Protein AF-A0A2G2LVS9-F1 (afdb_monomer_lite)

Foldseek 3Di:
DVVVVVVVVVVVVVLVVLCCVLQVVVVVVVVVVVCVVVVNDVVPDVVVVVVVVVCVVCLVVSLVVLVVSLVVLVVVLVVVVVDACVVPPDPDPHCVVVSVVSVVVSVVSVVSSVVSVVVVVCVVVVD

Sequence (127 aa):
MQKIAHAAHHANLAALLSHVFCCGLPALMNIVALSAGAGAFTATAPWVGGIHIFMHQFELPLLVFSGAALIVGIVAQWISARRDCGTQACDHGSCAPKKQSSRWVLMVAAALFLGNLTFYVVHSVLA

pLDDT: mean 70.99, std 9.17, range [44.53, 84.94]

Radius of gyration: 19.51 Å; chains: 1; bounding box: 51×24×54 Å

Secondary structure (DSSP, 8-state):
-HHHHHHHHHHHHHHHHHHIIIIIHHHHHHHHHHHHHTTTTTTT-HHHHHHHHHHHHHHHHHHHHHHHHHHHHHHHHHHHHH--TTSS--SSS-SHHHHHHHHHHHHHHHHHHHHHHHHHHHHHHH-

Structure (mmCIF, N/CA/C/O backbone):
data_AF-A0A2G2LVS9-F1
#
_entry.id   AF-A0A2G2LVS9-F1
#
loop_
_atom_site.group_PDB
_atom_site.id
_atom_site.type_symbol
_atom_site.label_atom_id
_atom_site.label_alt_id
_atom_site.label_comp_id
_atom_site.label_asym_id
_atom_site.label_entity_id
_atom_site.label_seq_id
_atom_site.pdbx_PDB_ins_code
_atom_site.Cartn_x
_atom_site.Cartn_y
_atom_site.Cartn_z
_atom_site.occupancy
_atom_site.B_iso_or_equiv
_atom_site.auth_seq_id
_atom_site.auth_comp_id
_atom_site.auth_asym_id
_atom_site.auth_atom_id
_atom_site.pdbx_PDB_model_num
ATOM 1 N N . MET A 1 1 ? -11.281 -8.773 31.258 1.00 44.53 1 MET A N 1
ATOM 2 C CA . MET A 1 1 ? -11.064 -7.664 30.293 1.00 44.53 1 MET A CA 1
ATOM 3 C C . MET A 1 1 ? -9.607 -7.534 29.815 1.00 44.53 1 MET A C 1
ATOM 5 O O . MET A 1 1 ? -9.388 -7.087 28.699 1.00 44.53 1 MET A O 1
ATOM 9 N N . GLN A 1 2 ? -8.610 -8.009 30.575 1.00 48.91 2 GLN A N 1
ATOM 10 C CA . GLN A 1 2 ? -7.172 -7.901 30.254 1.00 48.91 2 GLN A CA 1
ATOM 11 C C . GLN A 1 2 ? -6.719 -8.651 28.976 1.00 48.91 2 GLN A C 1
ATOM 13 O O . GLN A 1 2 ? -5.884 -8.152 28.228 1.00 48.91 2 GLN A O 1
ATOM 18 N N . LYS A 1 3 ? -7.325 -9.809 28.661 1.00 46.31 3 LYS A N 1
ATOM 19 C CA . LYS A 1 3 ? -7.006 -10.592 27.446 1.00 46.31 3 LYS A CA 1
ATOM 20 C C . LYS A 1 3 ? -7.386 -9.877 26.137 1.00 46.31 3 LYS A C 1
ATOM 22 O O . LYS A 1 3 ? -6.725 -10.068 25.124 1.00 46.31 3 LYS A O 1
ATOM 27 N N . ILE A 1 4 ? -8.413 -9.022 26.169 1.00 56.31 4 ILE A N 1
ATOM 28 C CA . ILE A 1 4 ? -8.899 -8.276 24.995 1.00 56.31 4 ILE A CA 1
ATOM 29 C C . ILE A 1 4 ? -7.975 -7.086 24.701 1.00 56.31 4 ILE A C 1
ATOM 31 O O . ILE A 1 4 ? -7.678 -6.811 23.544 1.00 56.31 4 ILE A O 1
ATOM 35 N N . ALA A 1 5 ? -7.451 -6.428 25.741 1.00 52.66 5 ALA A N 1
ATOM 36 C CA . ALA A 1 5 ? -6.486 -5.337 25.596 1.00 52.66 5 ALA A CA 1
ATOM 37 C C . ALA A 1 5 ? -5.148 -5.817 25.005 1.00 52.66 5 ALA A C 1
ATOM 39 O O . ALA A 1 5 ? -4.585 -5.157 24.134 1.00 52.66 5 ALA A O 1
ATOM 40 N N . HIS A 1 6 ? -4.674 -6.997 25.419 1.00 47.81 6 HIS A N 1
ATOM 41 C CA . HIS A 1 6 ? -3.458 -7.600 24.867 1.00 47.81 6 HIS A CA 1
ATOM 42 C C . HIS A 1 6 ? -3.657 -8.023 23.403 1.00 47.81 6 HIS A C 1
ATOM 44 O O . HIS A 1 6 ? -2.828 -7.718 22.551 1.00 47.81 6 HIS A O 1
ATOM 50 N N . ALA A 1 7 ? -4.800 -8.635 23.073 1.00 58.34 7 ALA A N 1
ATOM 51 C CA . ALA A 1 7 ? -5.146 -8.959 21.689 1.00 58.34 7 ALA A CA 1
ATOM 52 C C . ALA A 1 7 ? -5.258 -7.701 20.807 1.00 58.34 7 ALA A C 1
ATOM 54 O O . ALA A 1 7 ? -4.762 -7.694 19.683 1.00 58.34 7 ALA A O 1
ATOM 55 N N . ALA A 1 8 ? -5.835 -6.615 21.330 1.00 59.84 8 ALA A N 1
ATOM 56 C CA . ALA A 1 8 ? -5.935 -5.344 20.621 1.00 59.84 8 ALA A CA 1
ATOM 57 C C . ALA A 1 8 ? -4.560 -4.704 20.379 1.00 59.84 8 ALA A C 1
ATOM 59 O O . ALA A 1 8 ? -4.307 -4.220 19.280 1.00 59.84 8 ALA A O 1
ATOM 60 N N . HIS A 1 9 ? -3.646 -4.743 21.354 1.00 53.53 9 HIS A N 1
ATOM 61 C CA . HIS A 1 9 ? -2.288 -4.227 21.170 1.00 53.53 9 HIS A CA 1
ATOM 62 C C . HIS A 1 9 ? -1.505 -5.043 20.129 1.00 53.53 9 HIS A C 1
ATOM 64 O O . HIS A 1 9 ? -0.810 -4.465 19.294 1.00 53.53 9 HIS A O 1
ATOM 70 N N . HIS A 1 10 ? -1.636 -6.372 20.138 1.00 59.44 10 HIS A N 1
ATOM 71 C CA . HIS A 1 10 ? -0.994 -7.237 19.144 1.00 59.44 10 HIS A CA 1
ATOM 72 C C . HIS A 1 10 ? -1.579 -7.029 17.745 1.00 59.44 10 HIS A C 1
ATOM 74 O O . HIS A 1 10 ? -0.824 -6.941 16.780 1.00 59.44 10 HIS A O 1
ATOM 80 N N . ALA A 1 11 ? -2.900 -6.873 17.633 1.00 68.12 11 ALA A N 1
ATOM 81 C CA . ALA A 1 11 ? -3.557 -6.550 16.371 1.00 68.12 11 ALA A CA 1
ATOM 82 C C . ALA A 1 11 ? -3.117 -5.181 15.832 1.00 68.12 11 ALA A C 1
ATOM 84 O O . ALA A 1 11 ? -2.887 -5.040 14.636 1.00 68.12 11 ALA A O 1
ATOM 85 N N . ASN A 1 12 ? -2.939 -4.187 16.706 1.00 63.12 12 ASN A N 1
ATOM 86 C CA . ASN A 1 12 ? -2.502 -2.853 16.302 1.00 63.12 12 ASN A CA 1
ATOM 87 C C . ASN A 1 12 ? -1.029 -2.842 15.862 1.00 63.12 12 ASN A C 1
ATOM 89 O O . ASN A 1 12 ? -0.684 -2.192 14.880 1.00 63.12 12 ASN A O 1
ATOM 93 N N . LEU A 1 13 ? -0.167 -3.601 16.549 1.00 66.50 13 LEU A N 1
ATOM 94 C CA . LEU A 1 13 ? 1.239 -3.759 16.171 1.00 66.50 13 LEU A CA 1
ATOM 95 C C . LEU A 1 13 ? 1.375 -4.513 14.841 1.00 66.50 13 LEU A C 1
ATOM 97 O O . LEU A 1 13 ? 2.147 -4.094 13.984 1.00 66.50 13 LEU A O 1
ATOM 101 N N . ALA A 1 14 ? 0.584 -5.574 14.648 1.00 71.19 14 ALA A N 1
ATOM 102 C CA . ALA A 1 14 ? 0.516 -6.307 13.388 1.00 71.19 14 ALA A CA 1
ATOM 103 C C . ALA A 1 14 ? 0.020 -5.407 12.249 1.00 71.19 14 ALA A C 1
ATOM 105 O O . ALA A 1 14 ? 0.646 -5.367 11.198 1.00 71.19 14 ALA A O 1
ATOM 106 N N . ALA A 1 15 ? -1.033 -4.618 12.479 1.00 70.31 15 ALA A N 1
ATOM 107 C CA . ALA A 1 15 ? -1.547 -3.672 11.494 1.00 70.31 15 ALA A CA 1
ATOM 108 C C . ALA A 1 15 ? -0.516 -2.591 11.129 1.00 70.31 15 ALA A C 1
ATOM 110 O O . ALA A 1 15 ? -0.329 -2.316 9.948 1.00 70.31 15 ALA A O 1
ATOM 111 N N . LEU A 1 16 ? 0.193 -2.018 12.110 1.00 69.06 16 LEU A N 1
ATOM 112 C CA . LEU A 1 16 ? 1.256 -1.028 11.881 1.00 69.06 16 LEU A CA 1
ATOM 113 C C . LEU A 1 16 ? 2.432 -1.616 11.091 1.00 69.06 16 LEU A C 1
ATOM 115 O O . LEU A 1 16 ? 2.887 -0.996 10.131 1.00 69.06 16 LEU A O 1
ATOM 119 N N . LEU A 1 17 ? 2.889 -2.820 11.447 1.00 73.62 17 LEU A N 1
ATOM 120 C CA . LEU A 1 17 ? 3.937 -3.535 10.712 1.00 73.62 17 LEU A CA 1
ATOM 121 C C . LEU A 1 17 ? 3.503 -3.827 9.277 1.00 73.62 17 LEU A C 1
ATOM 123 O O . LEU A 1 17 ? 4.224 -3.490 8.339 1.00 73.62 17 LEU A O 1
ATOM 127 N N . SER A 1 18 ? 2.303 -4.379 9.091 1.00 73.31 18 SER A N 1
ATOM 128 C CA . SER A 1 18 ? 1.739 -4.609 7.762 1.00 73.31 18 SER A CA 1
ATOM 129 C C . SER A 1 18 ? 1.649 -3.316 6.959 1.00 73.31 18 SER A C 1
ATOM 131 O O . SER A 1 18 ? 1.911 -3.356 5.764 1.00 73.31 18 SER A O 1
ATOM 133 N N . HIS A 1 19 ? 1.359 -2.175 7.591 1.00 69.50 19 HIS A N 1
ATOM 134 C CA . HIS A 1 19 ? 1.265 -0.888 6.904 1.00 69.50 19 HIS A CA 1
ATOM 135 C C . HIS A 1 19 ? 2.622 -0.367 6.415 1.00 69.50 19 HIS A C 1
ATOM 137 O O . HIS A 1 19 ? 2.728 0.126 5.290 1.00 69.50 19 HIS A O 1
ATOM 143 N N . VAL A 1 20 ? 3.675 -0.518 7.225 1.00 73.88 20 VAL A N 1
ATOM 144 C CA . VAL A 1 20 ? 5.050 -0.167 6.829 1.00 73.88 20 VAL A CA 1
ATOM 145 C C . VAL A 1 20 ? 5.505 -1.028 5.650 1.00 73.88 20 VAL A C 1
ATOM 147 O O . VAL A 1 20 ? 6.094 -0.507 4.706 1.00 73.88 20 VAL A O 1
ATOM 150 N N . PHE A 1 21 ? 5.175 -2.320 5.646 1.00 70.19 21 PHE A N 1
ATOM 151 C CA . PHE A 1 21 ? 5.524 -3.207 4.535 1.00 70.19 21 PHE A CA 1
ATOM 152 C C . PHE A 1 21 ? 4.642 -3.003 3.293 1.00 70.19 21 PHE A C 1
ATOM 154 O O . PHE A 1 21 ? 5.168 -2.998 2.185 1.00 70.19 21 PHE A O 1
ATOM 161 N N . CYS A 1 22 ? 3.331 -2.789 3.440 1.00 66.81 22 CYS A N 1
ATOM 162 C CA . CYS A 1 22 ? 2.410 -2.685 2.303 1.00 66.81 22 CYS A CA 1
ATOM 163 C C . CYS A 1 22 ? 2.375 -1.294 1.653 1.00 66.81 22 CYS A C 1
ATOM 165 O O . CYS A 1 22 ? 2.044 -1.188 0.476 1.00 66.81 22 CYS A O 1
ATOM 167 N N . CYS A 1 23 ? 2.735 -0.229 2.380 1.00 68.69 23 CYS A N 1
ATOM 168 C CA . CYS A 1 23 ? 2.790 1.136 1.844 1.00 68.69 23 CYS A CA 1
ATOM 169 C C . CYS A 1 23 ? 4.216 1.689 1.759 1.00 68.69 23 CYS A C 1
ATOM 171 O O . CYS A 1 23 ? 4.528 2.405 0.810 1.00 68.69 23 CYS A O 1
ATOM 173 N N . GLY A 1 24 ? 5.096 1.354 2.708 1.00 69.00 24 GLY A N 1
ATOM 174 C CA . GLY A 1 24 ? 6.476 1.849 2.722 1.00 69.00 24 GLY A CA 1
ATOM 175 C C . GLY A 1 24 ? 7.364 1.180 1.677 1.00 69.00 24 GLY A C 1
ATOM 176 O O . GLY A 1 24 ? 8.135 1.864 1.007 1.00 69.00 24 GLY A O 1
ATOM 177 N N . LEU A 1 25 ? 7.220 -0.135 1.483 1.00 69.62 25 LEU A N 1
ATOM 178 C CA . LEU A 1 25 ? 8.019 -0.868 0.500 1.00 69.62 25 LEU A CA 1
ATOM 179 C C . LEU A 1 25 ? 7.682 -0.444 -0.943 1.00 69.62 25 LEU A C 1
ATOM 181 O O . LEU A 1 25 ? 8.617 -0.106 -1.666 1.00 69.62 25 LEU A O 1
ATOM 185 N N . PRO A 1 26 ? 6.403 -0.318 -1.360 1.00 69.75 26 PRO A N 1
ATOM 186 C CA . PRO A 1 26 ? 6.084 0.221 -2.684 1.00 69.75 26 PRO A CA 1
ATOM 187 C C . PRO A 1 26 ? 6.509 1.681 -2.863 1.00 69.75 26 PRO A C 1
ATOM 189 O O . PRO A 1 26 ? 6.985 2.052 -3.930 1.00 69.75 26 PRO A O 1
ATOM 192 N N . ALA A 1 27 ? 6.393 2.518 -1.826 1.00 71.62 27 ALA A N 1
ATOM 193 C CA . ALA A 1 27 ? 6.814 3.917 -1.909 1.00 71.62 27 ALA A CA 1
ATOM 194 C C . ALA A 1 27 ? 8.329 4.059 -2.125 1.00 71.62 27 ALA A C 1
ATOM 196 O O . ALA A 1 27 ? 8.753 4.817 -2.996 1.00 71.62 27 ALA A O 1
ATOM 197 N N . LEU A 1 28 ? 9.146 3.303 -1.381 1.00 71.94 28 LEU A N 1
ATOM 198 C CA . LEU A 1 28 ? 10.598 3.279 -1.582 1.00 71.94 28 LEU A CA 1
ATOM 199 C C . LEU A 1 28 ? 10.960 2.813 -2.990 1.00 71.94 28 LEU A C 1
ATOM 201 O O . LEU A 1 28 ? 11.844 3.384 -3.622 1.00 71.94 28 LEU A O 1
ATOM 205 N N . MET A 1 29 ? 10.247 1.816 -3.501 1.00 69.81 29 MET A N 1
ATOM 206 C CA . MET A 1 29 ? 10.516 1.274 -4.828 1.00 69.81 29 MET A CA 1
ATOM 207 C C . MET A 1 29 ? 10.084 2.220 -5.937 1.00 69.81 29 MET A C 1
ATOM 209 O O . MET A 1 29 ? 10.811 2.338 -6.912 1.00 69.81 29 MET A O 1
ATOM 213 N N . ASN A 1 30 ? 9.005 2.982 -5.762 1.00 69.06 30 ASN A N 1
ATOM 214 C CA . ASN A 1 30 ? 8.653 4.055 -6.692 1.00 69.06 30 ASN A CA 1
ATOM 215 C C . ASN A 1 30 ? 9.720 5.154 -6.720 1.00 69.06 30 ASN A C 1
ATOM 217 O O . ASN A 1 30 ? 10.030 5.664 -7.791 1.00 69.06 30 ASN A O 1
ATOM 221 N N . ILE A 1 31 ? 10.334 5.486 -5.578 1.00 72.69 31 ILE A N 1
ATOM 222 C CA . ILE A 1 31 ? 11.452 6.443 -5.529 1.00 72.69 31 ILE A CA 1
ATOM 223 C C . ILE A 1 31 ? 12.676 5.885 -6.272 1.00 72.69 31 ILE A C 1
ATOM 225 O O . ILE A 1 31 ? 13.292 6.605 -7.058 1.00 72.69 31 ILE A O 1
ATOM 229 N N . VAL A 1 32 ? 13.010 4.608 -6.058 1.00 69.88 32 VAL A N 1
ATOM 230 C CA . VAL A 1 32 ? 14.117 3.929 -6.756 1.00 69.88 32 VAL A CA 1
ATOM 231 C C . VAL A 1 32 ? 13.832 3.777 -8.253 1.00 69.88 32 VAL A C 1
ATOM 233 O O . VAL A 1 32 ? 14.725 3.968 -9.069 1.00 69.88 32 VAL A O 1
ATOM 236 N N . ALA A 1 33 ? 12.594 3.481 -8.643 1.00 66.88 33 ALA A N 1
ATOM 237 C CA . ALA A 1 33 ? 12.184 3.375 -10.038 1.00 66.88 33 ALA A CA 1
ATOM 238 C C . ALA A 1 33 ? 12.220 4.741 -10.736 1.00 66.88 33 ALA A C 1
ATOM 240 O O . ALA A 1 33 ? 12.722 4.832 -11.854 1.00 66.88 33 ALA A O 1
ATOM 241 N N . LEU A 1 34 ? 11.784 5.819 -10.070 1.00 72.00 34 LEU A N 1
ATOM 242 C CA . LEU A 1 34 ? 11.932 7.182 -10.592 1.00 72.00 34 LEU A CA 1
ATOM 243 C C . LEU A 1 34 ? 13.406 7.563 -10.768 1.00 72.00 34 LEU A C 1
ATOM 245 O O . LEU A 1 34 ? 13.772 8.146 -11.788 1.00 72.00 34 LEU A O 1
ATOM 249 N N . SER A 1 35 ? 14.262 7.237 -9.795 1.00 70.56 35 SER A N 1
ATOM 250 C CA . SER A 1 35 ? 15.692 7.562 -9.867 1.00 70.56 35 SER A CA 1
ATOM 251 C C . SER A 1 35 ? 16.440 6.708 -10.899 1.00 70.56 35 SER A C 1
ATOM 253 O O . SER A 1 35 ? 17.374 7.191 -11.544 1.00 70.56 35 SER A O 1
ATOM 255 N N . ALA A 1 36 ? 15.999 5.468 -11.116 1.00 66.69 36 ALA A N 1
ATOM 256 C CA . ALA A 1 36 ? 16.454 4.589 -12.187 1.00 66.69 36 ALA A CA 1
ATOM 257 C C . ALA A 1 36 ? 15.984 5.065 -13.576 1.00 66.69 36 ALA A C 1
ATOM 259 O O . ALA A 1 36 ? 16.778 5.060 -14.520 1.00 66.69 36 ALA A O 1
ATOM 260 N N . GLY A 1 37 ? 14.731 5.520 -13.694 1.00 64.88 37 GLY A N 1
ATOM 261 C CA . GLY A 1 37 ? 14.139 6.069 -14.919 1.00 64.88 37 GLY A CA 1
ATOM 262 C C . GLY A 1 37 ? 14.720 7.427 -15.326 1.00 64.88 37 GLY A C 1
ATOM 263 O O . GLY A 1 37 ? 14.825 7.719 -16.512 1.00 64.88 37 GLY A O 1
ATOM 264 N N . ALA A 1 38 ? 15.210 8.213 -14.362 1.00 67.81 38 ALA A N 1
ATOM 265 C CA . ALA A 1 38 ? 15.988 9.429 -14.611 1.00 67.81 38 ALA A CA 1
ATOM 266 C C . ALA A 1 38 ? 17.420 9.157 -15.138 1.00 67.81 38 ALA A C 1
ATOM 268 O O . ALA A 1 38 ? 18.212 10.087 -15.276 1.00 67.81 38 ALA A O 1
ATOM 269 N N . GLY A 1 39 ? 17.780 7.895 -15.410 1.00 58.38 39 GLY A N 1
ATOM 270 C CA . GLY A 1 39 ? 19.058 7.495 -16.011 1.00 58.38 39 GLY A CA 1
ATOM 271 C C . GLY A 1 39 ? 20.261 7.489 -15.060 1.00 58.38 39 GLY A C 1
ATOM 272 O O . GLY A 1 39 ? 21.338 7.040 -15.444 1.00 58.38 39 GLY A O 1
ATOM 273 N N . ALA A 1 40 ? 20.099 7.933 -13.809 1.00 62.03 40 ALA A N 1
ATOM 274 C CA . ALA A 1 40 ? 21.205 8.075 -12.856 1.00 62.03 40 ALA A CA 1
ATOM 275 C C . ALA A 1 40 ? 21.745 6.728 -12.328 1.00 62.03 40 ALA A C 1
ATOM 277 O O . ALA A 1 40 ? 22.946 6.591 -12.090 1.00 62.03 40 ALA A O 1
ATOM 278 N N . PHE A 1 41 ? 20.877 5.720 -12.165 1.00 57.28 41 PHE A N 1
ATOM 279 C CA . PHE A 1 41 ? 21.247 4.425 -11.568 1.00 57.28 41 PHE A CA 1
ATOM 280 C C . PHE A 1 41 ? 21.335 3.264 -12.565 1.00 57.28 41 PHE A C 1
ATOM 282 O O . PHE A 1 41 ? 22.133 2.348 -12.378 1.00 57.28 41 PHE A O 1
ATOM 289 N N . THR A 1 42 ? 20.565 3.294 -13.652 1.00 57.62 42 THR A N 1
ATOM 290 C CA . THR A 1 42 ? 20.564 2.222 -14.666 1.00 57.62 42 THR A CA 1
ATOM 291 C C . THR A 1 42 ? 21.838 2.207 -15.509 1.00 57.62 42 THR A C 1
ATOM 293 O O . THR A 1 42 ? 22.277 1.136 -15.919 1.00 57.62 42 THR A O 1
ATOM 296 N N . ALA A 1 43 ? 22.487 3.361 -15.693 1.00 60.69 43 ALA A N 1
ATOM 297 C CA . ALA A 1 43 ? 23.774 3.463 -16.382 1.00 60.69 43 ALA A CA 1
ATOM 298 C C . ALA A 1 43 ? 24.969 2.969 -15.540 1.00 60.69 43 ALA A C 1
ATOM 300 O O . ALA A 1 43 ? 26.004 2.611 -16.098 1.00 60.69 43 ALA A O 1
ATOM 301 N N . THR A 1 44 ? 24.849 2.946 -14.207 1.00 62.59 44 THR A N 1
ATOM 302 C CA . THR A 1 44 ? 25.960 2.645 -13.283 1.00 62.59 44 THR A CA 1
ATOM 303 C C . THR A 1 44 ? 25.854 1.272 -12.613 1.00 62.59 44 THR A C 1
ATOM 305 O O . THR A 1 44 ? 26.872 0.730 -12.185 1.00 62.59 44 THR A O 1
ATOM 308 N N . ALA A 1 45 ? 24.660 0.671 -12.545 1.00 69.88 45 ALA A N 1
ATOM 309 C CA . ALA A 1 45 ? 24.422 -0.571 -11.810 1.00 69.88 45 ALA A CA 1
ATOM 310 C C . ALA A 1 45 ? 23.478 -1.544 -12.560 1.00 69.88 45 ALA A C 1
ATOM 312 O O . ALA A 1 45 ? 22.274 -1.567 -12.299 1.00 69.88 45 ALA A O 1
ATOM 313 N N . PRO A 1 46 ? 24.005 -2.423 -13.439 1.00 67.94 46 PRO A N 1
ATOM 314 C CA . PRO A 1 46 ? 23.204 -3.381 -14.219 1.00 67.94 46 PRO A CA 1
ATOM 315 C C . PRO A 1 46 ? 22.363 -4.345 -13.365 1.00 67.94 46 PRO A C 1
ATOM 317 O O . PRO A 1 46 ? 21.298 -4.800 -13.778 1.00 67.94 46 PRO A O 1
ATOM 320 N N . TRP A 1 47 ? 22.817 -4.633 -12.143 1.00 71.69 47 TRP A N 1
ATOM 321 C CA . TRP A 1 47 ? 22.114 -5.489 -11.185 1.00 71.69 47 TRP A CA 1
ATOM 322 C C . TRP A 1 47 ? 20.782 -4.886 -10.702 1.00 71.69 47 TRP A C 1
ATOM 324 O O . TRP A 1 47 ? 19.872 -5.634 -10.346 1.00 71.69 47 TRP A O 1
ATOM 334 N N . VAL A 1 48 ? 20.622 -3.556 -10.758 1.00 70.06 48 VAL A N 1
ATOM 335 C CA . VAL A 1 48 ? 19.371 -2.861 -10.401 1.00 70.06 48 VAL A CA 1
ATOM 336 C C . VAL A 1 48 ? 18.252 -3.200 -11.390 1.00 70.06 48 VAL A C 1
ATOM 338 O O . VAL A 1 48 ? 17.108 -3.385 -10.978 1.00 70.06 48 VAL A O 1
ATOM 341 N N . GLY A 1 49 ? 18.577 -3.376 -12.676 1.00 68.06 49 GLY A N 1
ATOM 342 C CA . GLY A 1 49 ? 17.606 -3.808 -13.688 1.00 68.06 49 GLY A CA 1
ATOM 343 C C . GLY A 1 49 ? 17.054 -5.213 -13.418 1.00 68.06 49 GLY A C 1
ATOM 344 O O . GLY A 1 49 ? 15.854 -5.444 -13.552 1.00 68.06 49 GLY A O 1
ATOM 345 N N . GLY A 1 50 ? 17.903 -6.139 -12.955 1.00 71.44 50 GLY A N 1
ATOM 346 C CA . GLY A 1 50 ? 17.477 -7.493 -12.579 1.00 71.44 50 GLY A CA 1
ATOM 347 C C . GLY A 1 50 ? 16.535 -7.511 -11.370 1.00 71.44 50 GLY A C 1
ATOM 348 O O . GLY A 1 50 ? 15.543 -8.240 -11.367 1.00 71.44 50 GLY A O 1
ATOM 349 N N . ILE A 1 51 ? 16.797 -6.660 -10.372 1.00 72.31 51 ILE A N 1
ATOM 350 C CA . ILE A 1 51 ? 15.913 -6.497 -9.208 1.00 72.31 51 ILE A CA 1
ATOM 351 C C . ILE A 1 51 ? 14.570 -5.897 -9.627 1.00 72.31 51 ILE A C 1
ATOM 353 O O . ILE A 1 51 ? 13.533 -6.368 -9.171 1.00 72.31 51 ILE A O 1
ATOM 357 N N . HIS A 1 52 ? 14.568 -4.908 -10.523 1.00 70.94 52 HIS A N 1
ATOM 358 C CA . HIS A 1 52 ? 13.337 -4.290 -11.012 1.00 70.94 52 HIS A CA 1
ATOM 359 C C . HIS A 1 52 ? 12.392 -5.315 -11.661 1.00 70.94 52 HIS A C 1
ATOM 361 O O . HIS A 1 52 ? 11.220 -5.382 -11.292 1.00 70.94 52 HIS A O 1
ATOM 367 N N . ILE A 1 53 ? 12.910 -6.185 -12.536 1.00 72.62 53 ILE A N 1
ATOM 368 C CA . ILE A 1 53 ? 12.123 -7.258 -13.172 1.00 72.62 53 ILE A CA 1
ATOM 369 C C . ILE A 1 53 ? 11.618 -8.259 -12.125 1.00 72.62 53 ILE A C 1
ATOM 371 O O . ILE A 1 53 ? 10.442 -8.627 -12.125 1.00 72.62 53 ILE A O 1
ATOM 375 N N . PHE A 1 54 ? 12.489 -8.672 -11.197 1.00 77.62 54 PHE A N 1
ATOM 376 C CA . PHE A 1 54 ? 12.106 -9.585 -10.120 1.00 77.62 54 PHE A CA 1
ATOM 377 C C . PHE A 1 54 ? 11.043 -8.983 -9.193 1.00 77.62 54 PHE A C 1
ATOM 379 O O . PHE A 1 54 ? 10.266 -9.724 -8.603 1.00 77.62 54 PHE A O 1
ATOM 386 N N . MET A 1 55 ? 10.986 -7.665 -9.038 1.00 69.94 55 MET A N 1
ATOM 387 C CA . MET A 1 55 ? 9.977 -7.008 -8.212 1.00 69.94 55 MET A CA 1
ATOM 388 C C . MET A 1 55 ? 8.669 -6.748 -8.956 1.00 69.94 55 MET A C 1
ATOM 390 O O . MET A 1 55 ? 7.611 -6.813 -8.333 1.00 69.94 55 MET A O 1
ATOM 394 N N . HIS A 1 56 ? 8.719 -6.540 -10.273 1.00 73.75 56 HIS A N 1
ATOM 395 C CA . HIS A 1 56 ? 7.531 -6.328 -11.102 1.00 73.75 56 HIS A CA 1
ATOM 396 C C . HIS A 1 56 ? 6.522 -7.486 -10.989 1.00 73.75 56 HIS A C 1
ATOM 398 O O . HIS A 1 56 ? 5.319 -7.265 -10.897 1.00 73.75 56 HIS A O 1
ATOM 404 N N . GLN A 1 57 ? 7.001 -8.730 -10.886 1.00 80.19 57 GLN A N 1
ATOM 405 C CA . GLN A 1 57 ? 6.146 -9.911 -10.661 1.00 80.19 57 GLN A CA 1
ATOM 406 C C . GLN A 1 57 ? 5.418 -9.910 -9.299 1.00 80.19 57 GLN A C 1
ATOM 408 O O . GLN A 1 57 ? 4.373 -10.546 -9.166 1.00 80.19 57 GLN A O 1
ATOM 413 N N . PHE A 1 58 ? 5.928 -9.192 -8.291 1.00 78.56 58 PHE A N 1
ATOM 414 C CA . PHE A 1 58 ? 5.295 -9.071 -6.970 1.00 78.56 58 PHE A CA 1
ATOM 415 C C . PHE A 1 58 ? 4.419 -7.826 -6.822 1.00 78.56 58 PHE A C 1
ATOM 417 O O . PHE A 1 58 ? 3.716 -7.698 -5.818 1.00 78.56 58 PHE A O 1
ATOM 424 N N . GLU A 1 59 ? 4.408 -6.940 -7.816 1.00 74.31 59 GLU A N 1
ATOM 425 C CA . GLU A 1 59 ? 3.615 -5.714 -7.797 1.00 74.31 59 GLU A CA 1
ATOM 426 C C . GLU A 1 59 ? 2.116 -6.013 -7.683 1.00 74.31 59 GLU A C 1
ATOM 428 O O . GLU A 1 59 ? 1.449 -5.508 -6.783 1.00 74.31 59 GLU A O 1
ATOM 433 N N . LEU A 1 60 ? 1.601 -6.910 -8.526 1.00 82.38 60 LEU A N 1
ATOM 434 C CA . L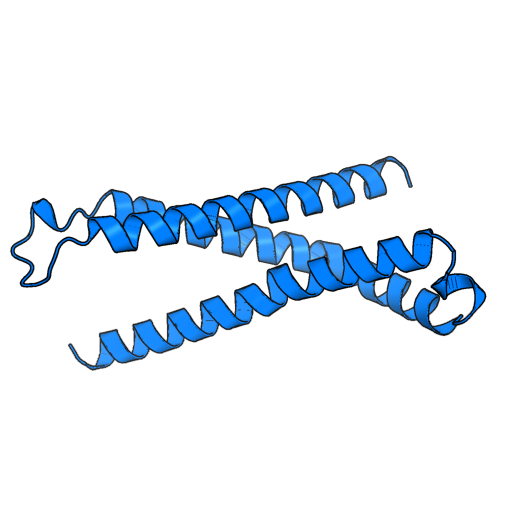EU A 1 60 ? 0.177 -7.251 -8.586 1.00 82.38 60 LEU A CA 1
ATOM 435 C C . LEU A 1 60 ? -0.325 -7.905 -7.274 1.00 82.38 60 LEU A C 1
ATOM 437 O O . LEU A 1 60 ? -1.314 -7.420 -6.716 1.00 82.38 60 LEU A O 1
ATOM 441 N N . PRO A 1 61 ? 0.360 -8.920 -6.696 1.00 81.94 61 PRO A N 1
ATOM 442 C CA . PRO A 1 61 ? 0.018 -9.453 -5.373 1.00 81.94 61 PRO A CA 1
ATOM 443 C C . PRO A 1 61 ? 0.042 -8.403 -4.255 1.00 81.94 61 PRO A C 1
ATOM 445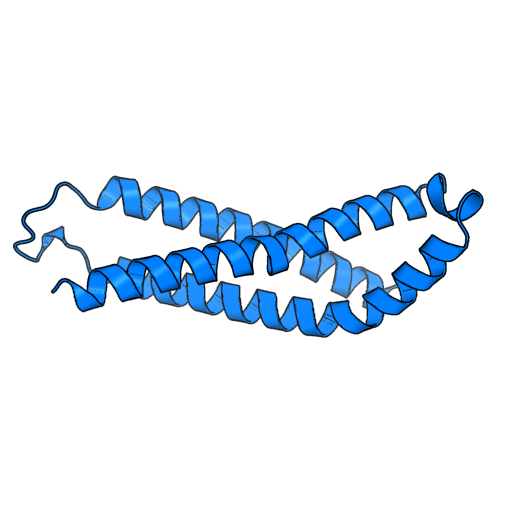 O O . PRO A 1 61 ? -0.862 -8.379 -3.417 1.00 81.94 61 PRO A O 1
ATOM 448 N N . LEU A 1 62 ? 1.053 -7.526 -4.239 1.00 78.88 62 LEU A N 1
ATOM 449 C CA . LEU A 1 62 ? 1.164 -6.455 -3.244 1.00 78.88 62 LEU A CA 1
ATOM 450 C C . LEU A 1 62 ? 0.014 -5.457 -3.368 1.00 78.88 62 LEU A C 1
ATOM 452 O O . LEU A 1 62 ? -0.549 -5.040 -2.358 1.00 78.88 62 LEU A O 1
ATOM 456 N N . LEU A 1 63 ? -0.371 -5.109 -4.593 1.00 82.62 63 LEU A N 1
ATOM 457 C CA . LEU A 1 63 ? -1.442 -4.157 -4.860 1.00 82.62 63 LEU A CA 1
ATOM 458 C C . LEU A 1 63 ? -2.808 -4.722 -4.437 1.00 82.62 63 LEU A C 1
ATOM 460 O O . LEU A 1 63 ? -3.585 -4.029 -3.777 1.00 82.62 63 LEU A O 1
ATOM 464 N N . VAL A 1 64 ? -3.064 -6.007 -4.704 1.00 84.94 64 VAL A N 1
ATOM 465 C CA . VAL A 1 64 ? -4.264 -6.714 -4.219 1.00 84.94 64 VAL A CA 1
ATOM 466 C C . VAL A 1 64 ? -4.298 -6.765 -2.689 1.00 84.94 64 VAL A C 1
ATOM 468 O O . VAL A 1 64 ? -5.325 -6.445 -2.083 1.00 84.94 64 VAL A O 1
ATOM 471 N N . PHE A 1 65 ? -3.182 -7.122 -2.050 1.00 82.75 65 PHE A N 1
ATOM 472 C CA . PHE A 1 65 ? -3.096 -7.198 -0.590 1.00 82.75 65 PHE A CA 1
ATOM 473 C C . PHE A 1 65 ? -3.317 -5.831 0.074 1.00 82.75 65 PHE A C 1
ATOM 475 O O . PHE A 1 65 ? -4.106 -5.713 1.016 1.00 82.75 65 PHE A O 1
ATOM 482 N N . SER A 1 66 ? -2.680 -4.781 -0.447 1.00 78.81 66 SER A N 1
ATOM 483 C CA . SER A 1 66 ? -2.853 -3.405 0.026 1.00 78.81 66 SER A CA 1
ATOM 484 C C . SER A 1 66 ? -4.291 -2.912 -0.145 1.00 78.81 66 SER A C 1
ATOM 486 O O . SER A 1 66 ? -4.833 -2.290 0.770 1.00 78.81 66 SER A O 1
ATOM 488 N N . GLY A 1 67 ? -4.944 -3.243 -1.264 1.00 83.31 67 GLY A N 1
ATOM 489 C CA . GLY A 1 67 ? -6.355 -2.924 -1.489 1.00 83.31 67 GLY A CA 1
ATOM 490 C C . GLY A 1 67 ? -7.278 -3.609 -0.478 1.00 83.31 67 GLY A C 1
ATOM 491 O O . GLY A 1 67 ? -8.138 -2.959 0.120 1.00 83.31 67 GLY A O 1
ATOM 492 N N . ALA A 1 68 ? -7.060 -4.900 -0.212 1.00 83.69 68 ALA A N 1
ATOM 493 C CA . ALA A 1 68 ? -7.825 -5.641 0.791 1.00 83.69 68 ALA A CA 1
ATOM 494 C C . ALA A 1 68 ? -7.645 -5.055 2.204 1.00 83.69 68 ALA A C 1
ATOM 496 O O . ALA A 1 68 ? -8.627 -4.850 2.921 1.00 83.69 68 ALA A O 1
ATOM 497 N N . ALA A 1 69 ? -6.411 -4.719 2.590 1.00 78.44 69 ALA A N 1
ATOM 498 C CA . ALA A 1 69 ? -6.122 -4.089 3.877 1.00 78.44 69 ALA A CA 1
ATOM 499 C C . ALA A 1 69 ? -6.804 -2.715 4.021 1.00 78.44 69 ALA A C 1
ATOM 501 O O . ALA A 1 69 ? -7.358 -2.407 5.081 1.00 78.44 69 ALA A O 1
ATOM 502 N N . LEU A 1 70 ? -6.831 -1.915 2.948 1.00 81.88 70 LEU A N 1
ATOM 503 C CA . LEU A 1 70 ? -7.528 -0.629 2.926 1.00 81.88 70 LEU A CA 1
ATOM 504 C C . LEU A 1 70 ? -9.037 -0.805 3.158 1.00 81.88 70 LEU A C 1
ATOM 506 O O . LEU A 1 70 ? -9.622 -0.094 3.978 1.00 81.88 70 LEU A O 1
ATOM 510 N N . ILE A 1 71 ? -9.659 -1.784 2.490 1.00 83.38 71 ILE A N 1
ATOM 511 C CA . ILE A 1 71 ? -11.082 -2.111 2.669 1.00 83.38 71 ILE A CA 1
ATOM 512 C C . ILE A 1 71 ? -11.364 -2.487 4.126 1.00 83.38 71 ILE A C 1
ATOM 514 O O . ILE A 1 71 ? -12.313 -1.970 4.717 1.00 83.38 71 ILE A O 1
ATOM 518 N N . VAL A 1 72 ? -10.523 -3.328 4.735 1.00 81.44 72 VAL A N 1
ATOM 519 C CA . VAL A 1 72 ? -10.655 -3.695 6.155 1.00 81.44 72 VAL A CA 1
ATOM 520 C C . VAL A 1 72 ? -10.582 -2.456 7.052 1.00 81.44 72 VAL A C 1
ATOM 522 O O . VAL A 1 72 ? -11.419 -2.301 7.944 1.00 81.44 72 VAL A O 1
ATOM 525 N N . GLY A 1 73 ? -9.644 -1.541 6.791 1.00 77.75 73 GLY A N 1
ATOM 526 C CA . GLY A 1 73 ? -9.533 -0.273 7.518 1.00 77.75 73 GLY A CA 1
ATOM 527 C C . GLY A 1 73 ? -10.784 0.606 7.392 1.00 77.75 73 GLY A C 1
ATOM 528 O O . GLY A 1 73 ? -11.269 1.141 8.391 1.00 77.75 73 GLY A O 1
ATOM 529 N N . ILE A 1 74 ? -11.361 0.701 6.190 1.00 81.75 74 ILE A N 1
ATOM 530 C CA . ILE A 1 74 ? -12.607 1.442 5.928 1.00 81.75 74 ILE A CA 1
ATOM 531 C C . ILE A 1 74 ? -13.789 0.814 6.667 1.00 81.75 74 ILE A C 1
ATOM 533 O O . ILE A 1 74 ? -14.546 1.528 7.328 1.00 81.75 74 ILE A O 1
ATOM 537 N N . VAL A 1 75 ? -13.934 -0.511 6.609 1.00 79.19 75 VAL A N 1
ATOM 538 C CA . VAL A 1 75 ? -15.006 -1.234 7.310 1.00 79.19 75 VAL A CA 1
ATOM 539 C C . VAL A 1 75 ? -14.877 -1.056 8.822 1.00 79.19 75 VAL A C 1
ATOM 541 O O . VAL A 1 75 ? -15.864 -0.740 9.489 1.00 79.19 75 VAL A O 1
ATOM 544 N N . ALA A 1 76 ? -13.668 -1.185 9.372 1.00 78.69 76 ALA A N 1
ATOM 545 C CA . ALA A 1 76 ? -13.415 -0.968 10.794 1.00 78.69 76 ALA A CA 1
ATOM 546 C C . ALA A 1 76 ? -13.776 0.465 11.222 1.00 78.69 76 ALA A C 1
ATOM 548 O O . ALA A 1 76 ? -14.466 0.658 12.229 1.00 78.69 76 ALA A O 1
ATOM 549 N N . GLN A 1 77 ? -13.390 1.463 10.422 1.00 79.94 77 GLN A N 1
ATOM 550 C CA . GLN A 1 77 ? -13.724 2.863 10.676 1.00 79.94 77 GLN A CA 1
ATOM 551 C C . GLN A 1 77 ? -15.231 3.120 10.568 1.00 79.94 77 GLN A C 1
ATOM 553 O O . GLN A 1 77 ? -15.775 3.897 11.349 1.00 79.94 77 GLN A O 1
ATOM 558 N N . TRP A 1 78 ? -15.931 2.447 9.656 1.00 79.38 78 TRP A N 1
ATOM 559 C CA . TRP A 1 78 ? -17.384 2.543 9.511 1.00 79.38 78 TRP A CA 1
ATOM 560 C C . TRP A 1 78 ? -18.139 1.918 10.692 1.00 79.38 78 TRP A C 1
ATOM 562 O O . TRP A 1 78 ? -19.091 2.508 11.208 1.00 79.38 78 TRP A O 1
ATOM 572 N N . ILE A 1 79 ? -17.684 0.763 11.186 1.00 80.00 79 ILE A N 1
ATOM 573 C CA . ILE A 1 79 ? -18.235 0.137 12.398 1.00 80.00 79 ILE A CA 1
ATOM 574 C C . ILE A 1 79 ? -17.980 1.036 13.616 1.00 80.00 79 ILE A C 1
ATOM 576 O O . ILE A 1 79 ? -18.892 1.274 14.410 1.00 80.00 79 ILE A O 1
ATOM 580 N N . SER A 1 80 ? -16.769 1.589 13.739 1.00 73.31 80 SER A N 1
ATOM 581 C CA . SER A 1 80 ? -16.417 2.544 14.797 1.00 73.31 80 SER A CA 1
ATOM 582 C C . SER A 1 80 ? -17.206 3.856 14.683 1.00 73.31 80 SER A C 1
ATOM 584 O O . SER A 1 80 ? -17.588 4.446 15.694 1.00 73.31 80 SER A O 1
ATOM 586 N N . ALA A 1 81 ? -17.526 4.300 13.462 1.00 74.31 81 ALA A N 1
ATOM 587 C CA . ALA A 1 81 ? -18.391 5.449 13.212 1.00 74.31 81 ALA A CA 1
ATOM 588 C C . ALA A 1 81 ? -19.794 5.242 13.789 1.00 74.31 81 ALA A C 1
ATOM 590 O O . ALA A 1 81 ? -20.308 6.156 14.425 1.00 74.31 81 ALA A O 1
ATOM 591 N N . ARG A 1 82 ? -20.356 4.038 13.629 1.00 73.62 82 ARG A N 1
ATOM 592 C CA . ARG A 1 82 ? -21.698 3.671 14.110 1.00 73.62 82 ARG A CA 1
ATOM 593 C C . ARG A 1 82 ? -21.780 3.422 15.615 1.00 73.62 82 ARG A C 1
ATOM 595 O O . ARG A 1 82 ? -22.851 3.579 16.191 1.00 73.62 82 ARG A O 1
ATOM 602 N N . ARG A 1 83 ? -20.685 3.012 16.259 1.00 69.81 83 ARG A N 1
ATOM 603 C CA . ARG A 1 83 ? -20.634 2.826 17.716 1.00 69.81 83 ARG A CA 1
ATOM 604 C C . ARG A 1 83 ? -20.110 4.091 18.388 1.00 69.81 83 ARG A C 1
ATOM 606 O O . ARG A 1 83 ? -18.930 4.182 18.709 1.00 69.81 83 ARG A O 1
ATOM 613 N N . ASP A 1 84 ? -20.987 5.073 18.579 1.00 62.78 84 ASP A N 1
ATOM 614 C CA . ASP A 1 84 ? -20.653 6.268 19.354 1.00 62.78 84 ASP A CA 1
ATOM 615 C C . ASP A 1 84 ? -20.764 5.998 20.857 1.00 62.78 84 ASP A C 1
ATOM 617 O O . ASP A 1 84 ? -21.838 5.711 21.392 1.00 62.78 84 ASP A O 1
ATOM 621 N N . CYS A 1 85 ? -19.640 6.172 21.554 1.00 61.00 85 CYS A N 1
ATOM 622 C CA . CYS A 1 85 ? -19.557 6.141 23.014 1.00 61.00 85 CYS A CA 1
ATOM 623 C C . CYS A 1 85 ? -20.374 7.256 23.694 1.00 61.00 85 CYS A C 1
ATOM 625 O O . CYS A 1 85 ? -20.502 7.237 24.906 1.00 61.00 85 CYS A O 1
ATOM 627 N N . GLY A 1 86 ? -20.951 8.207 22.946 1.00 58.81 86 GLY A N 1
ATOM 628 C CA . GLY A 1 86 ? -21.837 9.240 23.500 1.00 58.81 86 GLY A CA 1
ATOM 629 C C . GLY A 1 86 ? -23.188 8.714 24.003 1.00 58.81 86 GLY A C 1
ATOM 630 O O . GLY A 1 86 ? -23.889 9.432 24.704 1.00 58.81 86 GLY A O 1
ATOM 631 N N . THR A 1 87 ? -23.553 7.472 23.665 1.00 55.41 87 THR A N 1
ATOM 632 C CA . THR A 1 87 ? -24.823 6.837 24.079 1.00 55.41 87 THR A CA 1
ATOM 633 C C . THR A 1 87 ? -24.645 5.704 25.093 1.00 55.41 87 THR A C 1
ATOM 635 O O . THR A 1 87 ? -25.629 5.199 25.627 1.00 55.41 87 THR A O 1
ATOM 638 N N . GLN A 1 88 ? -23.404 5.294 25.371 1.00 58.06 88 GLN A N 1
ATOM 639 C CA . GLN A 1 88 ? -23.080 4.227 26.320 1.00 58.06 88 GLN A CA 1
ATOM 640 C C . GLN A 1 88 ? -22.332 4.836 27.506 1.00 58.06 88 GLN A C 1
ATOM 642 O O . GLN A 1 88 ? -21.500 5.716 27.317 1.00 58.06 88 GLN A O 1
ATOM 647 N N . ALA A 1 89 ? -22.635 4.382 28.725 1.00 59.09 89 ALA A N 1
ATOM 648 C CA . ALA A 1 89 ? -21.997 4.836 29.962 1.00 59.09 89 ALA A CA 1
ATOM 649 C C . ALA A 1 89 ? -20.531 4.365 30.036 1.00 59.09 89 ALA A C 1
ATOM 651 O O . ALA A 1 89 ? -20.183 3.455 30.786 1.00 59.09 89 ALA A O 1
ATOM 652 N N . CYS A 1 90 ? -19.677 4.933 29.191 1.00 65.06 90 CYS A N 1
ATOM 653 C CA . CYS A 1 90 ? -18.253 4.650 29.157 1.00 65.06 90 CYS A CA 1
ATOM 654 C C . CYS A 1 90 ? -17.510 5.644 30.058 1.00 65.06 90 CYS A C 1
ATOM 656 O O . CYS A 1 90 ? -17.609 6.851 29.865 1.00 65.06 90 CYS A O 1
ATOM 658 N N . ASP A 1 91 ? -16.723 5.128 31.002 1.00 66.88 91 ASP A N 1
ATOM 659 C CA . ASP A 1 91 ? -15.960 5.886 32.010 1.00 66.88 91 ASP A CA 1
ATOM 660 C C . ASP A 1 91 ? -14.671 6.535 31.453 1.00 66.88 91 ASP A C 1
ATOM 662 O O . ASP A 1 91 ? -13.647 6.643 32.121 1.00 66.88 91 ASP A O 1
ATOM 666 N N . HIS A 1 92 ? -14.661 6.907 30.171 1.00 67.81 92 HIS A N 1
ATOM 667 C CA . HIS A 1 92 ? -13.483 7.471 29.516 1.00 67.81 92 HIS A CA 1
ATOM 668 C C . HIS A 1 92 ? -13.805 8.784 28.807 1.00 67.81 92 HIS A C 1
ATOM 670 O O . HIS A 1 92 ? -14.913 8.995 28.314 1.00 67.81 92 HIS A O 1
ATOM 67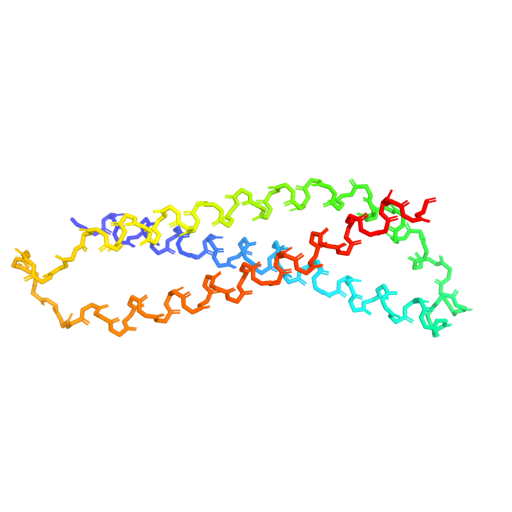6 N N . GLY A 1 93 ? -12.796 9.655 28.707 1.00 66.19 93 GLY A N 1
ATOM 677 C CA . GLY A 1 93 ? -12.904 10.940 28.018 1.00 66.19 93 GLY A CA 1
ATOM 678 C C . GLY A 1 93 ? -13.376 10.816 26.564 1.00 66.19 93 GLY A C 1
ATOM 679 O O . GLY A 1 93 ? -13.377 9.732 25.975 1.00 66.19 93 GLY A O 1
ATOM 680 N N . SER A 1 94 ? -13.780 11.950 25.984 1.00 63.88 94 SER A N 1
ATOM 681 C CA . SER A 1 94 ? -14.333 12.022 24.626 1.00 63.88 94 SER A CA 1
ATOM 682 C C . SER A 1 94 ? -13.509 11.205 23.622 1.00 63.88 94 SER A C 1
ATOM 684 O O . SER A 1 94 ? -12.320 11.452 23.417 1.00 63.88 94 SER A O 1
ATOM 686 N N . CYS A 1 95 ? -14.149 10.233 22.963 1.00 67.06 95 CYS A N 1
ATOM 687 C CA . CYS A 1 95 ? -13.523 9.441 21.900 1.00 67.06 95 CYS A CA 1
ATOM 688 C C . CYS A 1 95 ? -13.330 10.225 20.591 1.00 67.06 95 CYS A C 1
ATOM 690 O O . CYS A 1 95 ? -12.629 9.753 19.693 1.00 67.06 95 CYS A O 1
ATOM 692 N N . ALA A 1 96 ? -13.935 11.411 20.469 1.00 66.12 96 ALA A N 1
ATOM 693 C CA . ALA A 1 96 ? -13.938 12.221 19.253 1.00 66.12 96 ALA A CA 1
ATOM 694 C C . ALA A 1 96 ? -12.534 12.579 18.710 1.00 66.12 96 ALA A C 1
ATOM 696 O O . ALA A 1 96 ? -12.288 12.295 17.533 1.00 66.12 96 ALA A O 1
ATOM 697 N N . PRO A 1 97 ? -11.576 13.112 19.504 1.00 64.69 97 PRO A N 1
ATOM 698 C CA . PRO A 1 97 ? -10.254 13.480 18.986 1.00 64.69 97 PRO A CA 1
ATOM 699 C C . PRO A 1 97 ? -9.472 12.276 18.445 1.00 64.69 97 PRO A C 1
ATOM 701 O O . PRO A 1 97 ? -8.810 12.367 17.414 1.00 64.69 97 PRO A O 1
ATOM 704 N N . LYS A 1 98 ? -9.592 11.107 19.088 1.00 64.94 98 LYS A N 1
ATOM 705 C CA . LYS A 1 98 ? -8.872 9.893 18.669 1.00 64.94 98 LYS A CA 1
ATOM 706 C C . LYS A 1 98 ? -9.470 9.275 17.397 1.00 64.94 98 LYS A C 1
ATOM 708 O O . LYS A 1 98 ? -8.737 8.772 16.545 1.00 64.94 98 LYS A O 1
ATOM 713 N N . LYS A 1 99 ? -10.795 9.369 17.238 1.00 68.50 99 LYS A N 1
ATOM 714 C CA . LYS A 1 99 ? -11.541 8.915 16.051 1.00 68.50 99 LYS A CA 1
ATOM 715 C C . LYS A 1 99 ? -11.234 9.774 14.816 1.00 68.50 99 LYS A C 1
ATOM 717 O O . LYS A 1 99 ? -11.149 9.238 13.709 1.00 68.50 99 LYS A O 1
ATOM 722 N N . GLN A 1 100 ? -11.004 11.078 14.999 1.00 74.75 100 GLN A N 1
ATOM 723 C CA . GLN A 1 100 ? -10.651 12.002 13.914 1.00 74.75 100 GLN A CA 1
ATOM 724 C C . GLN A 1 100 ? -9.253 11.732 13.342 1.00 74.75 100 GLN A C 1
ATOM 726 O O . GLN A 1 100 ? -9.115 11.632 12.121 1.00 74.75 100 GLN A O 1
ATOM 731 N N . SER A 1 101 ? -8.240 11.533 14.193 1.00 70.69 101 SER A N 1
ATOM 732 C CA . SER A 1 101 ? -6.873 11.241 13.731 1.00 70.69 101 SER A CA 1
ATOM 733 C C . SER A 1 101 ? -6.791 9.934 12.939 1.00 70.69 101 SER A C 1
ATOM 735 O O . SER A 1 101 ? -6.145 9.884 11.895 1.00 70.69 101 SER A O 1
ATOM 737 N N . SER A 1 102 ? -7.507 8.890 13.372 1.00 72.12 102 SER A N 1
ATOM 738 C CA . SER A 1 102 ? -7.575 7.625 12.626 1.00 72.12 102 SER A CA 1
ATOM 739 C C . SER A 1 102 ? -8.204 7.801 11.236 1.00 72.12 102 SER A C 1
ATOM 741 O O . SER A 1 102 ? -7.726 7.221 10.261 1.00 72.12 102 SER A O 1
ATOM 743 N N . ARG A 1 103 ? -9.214 8.674 11.111 1.00 76.44 103 ARG A N 1
ATOM 744 C CA . ARG A 1 103 ? -9.855 8.976 9.822 1.00 76.44 103 ARG A CA 1
ATOM 745 C C . ARG A 1 103 ? -8.911 9.693 8.856 1.00 76.44 103 ARG A C 1
ATOM 747 O O . ARG A 1 103 ? -8.977 9.435 7.659 1.00 76.44 103 ARG A O 1
ATOM 754 N N . TRP A 1 104 ? -8.046 10.570 9.366 1.00 77.38 104 TRP A N 1
ATOM 755 C CA . TRP A 1 104 ? -7.047 11.271 8.556 1.00 77.38 104 TRP A CA 1
ATOM 756 C C . TRP A 1 104 ? -5.995 10.312 7.994 1.00 77.38 104 TRP A C 1
ATOM 758 O O . TRP A 1 104 ? -5.740 10.320 6.793 1.00 77.38 104 TRP A O 1
ATOM 768 N N . VAL A 1 105 ? -5.448 9.426 8.834 1.00 77.38 105 VAL A N 1
ATOM 769 C CA . VAL A 1 105 ? -4.462 8.418 8.401 1.00 77.38 105 VAL A CA 1
ATOM 770 C C . VAL A 1 105 ? -5.041 7.506 7.319 1.00 77.38 105 VAL A C 1
ATOM 772 O O . VAL A 1 105 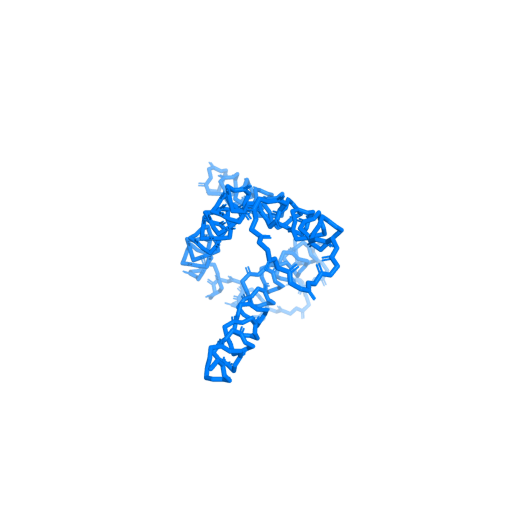? -4.397 7.285 6.297 1.00 77.38 105 VAL A O 1
ATOM 775 N N . LEU A 1 106 ? -6.280 7.037 7.497 1.00 79.12 106 LEU A N 1
ATOM 776 C CA . LEU A 1 106 ? -6.948 6.195 6.504 1.00 79.12 106 LEU A CA 1
ATOM 777 C C . LEU A 1 106 ? -7.160 6.928 5.166 1.00 79.12 106 LEU A C 1
ATOM 779 O O . LEU A 1 106 ? -7.043 6.322 4.104 1.00 79.12 106 LEU A O 1
ATOM 783 N N . MET A 1 107 ? -7.433 8.235 5.207 1.00 78.88 107 MET A N 1
ATOM 784 C CA . MET A 1 107 ? -7.595 9.067 4.012 1.00 78.88 107 MET A CA 1
ATOM 785 C C . MET A 1 107 ? -6.273 9.241 3.254 1.00 78.88 107 MET A C 1
ATOM 787 O O . MET A 1 107 ? -6.244 9.087 2.035 1.00 78.88 107 MET A O 1
ATOM 791 N N . VAL A 1 108 ? -5.172 9.492 3.971 1.00 80.69 108 VAL A N 1
ATOM 792 C CA . VAL A 1 108 ? -3.825 9.569 3.377 1.00 80.69 108 VAL A CA 1
ATOM 793 C C . VAL A 1 108 ? -3.425 8.225 2.763 1.00 80.69 108 VAL A C 1
ATOM 795 O O . VAL A 1 108 ? -2.953 8.186 1.628 1.00 80.69 108 VAL A O 1
ATOM 798 N N . ALA A 1 109 ? -3.667 7.116 3.468 1.00 78.12 109 ALA A N 1
ATOM 799 C CA . ALA A 1 109 ? -3.398 5.773 2.957 1.00 78.12 109 ALA A CA 1
ATOM 800 C C . ALA A 1 109 ? -4.202 5.468 1.681 1.00 78.12 109 ALA A C 1
ATOM 802 O O . ALA A 1 109 ? -3.648 4.943 0.716 1.00 78.12 109 ALA A O 1
ATOM 803 N N . ALA A 1 110 ? -5.483 5.847 1.643 1.00 81.44 110 ALA A N 1
ATOM 804 C CA . ALA A 1 110 ? -6.328 5.674 0.464 1.00 81.44 110 ALA A CA 1
ATOM 805 C C . ALA A 1 110 ? -5.826 6.495 -0.732 1.00 81.44 110 ALA A C 1
ATOM 807 O O . ALA A 1 110 ? -5.793 5.979 -1.847 1.00 81.44 110 ALA A O 1
ATOM 808 N N . ALA A 1 111 ? -5.386 7.738 -0.507 1.00 82.56 111 ALA A N 1
ATOM 809 C CA . ALA A 1 111 ? -4.820 8.582 -1.558 1.00 82.56 111 ALA A CA 1
ATOM 810 C C . ALA A 1 11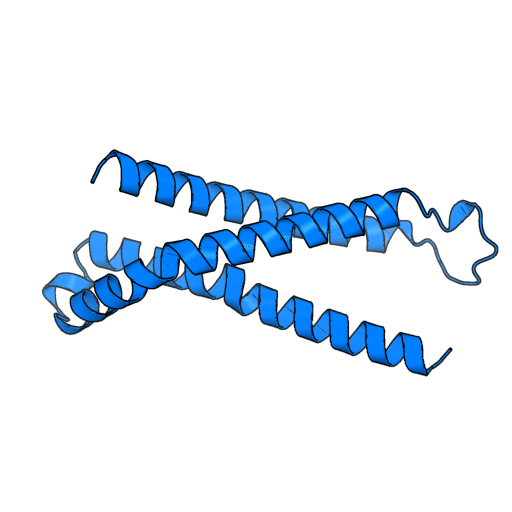1 ? -3.518 7.996 -2.134 1.00 82.56 111 ALA A C 1
ATOM 812 O O . ALA A 1 111 ? -3.359 7.928 -3.352 1.00 82.56 111 ALA A O 1
ATOM 813 N N . LEU A 1 112 ? -2.614 7.517 -1.271 1.00 79.69 112 LEU A N 1
ATOM 814 C CA . LEU A 1 112 ? -1.372 6.857 -1.692 1.00 79.69 112 LEU A CA 1
ATOM 815 C C . LEU A 1 112 ? -1.641 5.560 -2.465 1.00 79.69 112 LEU A C 1
ATOM 817 O O . LEU A 1 112 ? -0.993 5.307 -3.480 1.00 79.69 112 LEU A O 1
ATOM 821 N N . PHE A 1 113 ? -2.609 4.754 -2.014 1.00 82.94 113 PHE A N 1
ATOM 822 C CA . PHE A 1 113 ? -3.034 3.554 -2.734 1.00 82.94 113 PHE A CA 1
ATOM 823 C C . PHE A 1 113 ? -3.596 3.899 -4.115 1.00 82.94 113 PHE A C 1
ATOM 825 O O . PHE A 1 113 ? -3.225 3.256 -5.093 1.00 82.94 113 PHE A O 1
ATOM 832 N N . LEU A 1 114 ? -4.432 4.941 -4.212 1.00 84.19 114 LEU A N 1
ATOM 833 C CA . LEU A 1 114 ? -4.969 5.400 -5.492 1.00 84.19 114 LEU A CA 1
ATOM 834 C C . LEU A 1 114 ? -3.853 5.814 -6.452 1.00 84.19 114 LEU A C 1
ATOM 836 O O . LEU A 1 114 ? -3.875 5.392 -7.600 1.00 84.19 114 LEU A O 1
ATOM 840 N N . GLY A 1 115 ? -2.868 6.585 -5.983 1.00 82.62 115 GLY A N 1
ATOM 841 C CA . GLY A 1 115 ? -1.728 6.996 -6.807 1.00 82.62 115 GLY A CA 1
ATOM 842 C C . GLY A 1 115 ? -0.924 5.804 -7.339 1.00 82.62 115 GLY A C 1
ATOM 843 O O . GLY A 1 115 ? -0.580 5.759 -8.521 1.00 82.62 115 GLY A O 1
ATOM 844 N N . ASN A 1 116 ? -0.688 4.798 -6.490 1.00 80.25 116 ASN A N 1
ATOM 845 C CA . ASN A 1 116 ? -0.029 3.555 -6.901 1.00 80.25 116 ASN A CA 1
ATOM 846 C C . ASN A 1 116 ? -0.867 2.774 -7.921 1.00 80.25 116 ASN A C 1
ATOM 848 O O . ASN A 1 116 ? -0.348 2.352 -8.948 1.00 80.25 116 ASN A O 1
ATOM 852 N N . LEU A 1 117 ? -2.173 2.636 -7.681 1.00 83.69 117 LEU A N 1
ATOM 853 C CA . LEU A 1 117 ? -3.088 1.974 -8.607 1.00 83.69 117 LEU A CA 1
ATOM 854 C C . LEU A 1 117 ? -3.138 2.696 -9.960 1.00 83.69 117 LEU A C 1
ATOM 856 O O . LEU A 1 117 ? -3.101 2.040 -10.995 1.00 83.69 117 LEU A O 1
ATOM 860 N N . THR A 1 118 ? -3.190 4.031 -9.978 1.00 83.38 118 THR A N 1
ATOM 861 C CA . THR A 1 118 ? -3.177 4.796 -11.231 1.00 83.38 118 THR A CA 1
ATOM 862 C C . THR A 1 118 ? -1.869 4.615 -11.980 1.00 83.38 118 THR A C 1
ATOM 864 O O . THR A 1 118 ? -1.900 4.454 -13.193 1.00 83.38 118 THR A O 1
ATOM 867 N N . PHE A 1 119 ? -0.733 4.593 -11.279 1.00 81.62 119 PHE A N 1
ATOM 868 C CA . PHE A 1 119 ? 0.561 4.364 -11.913 1.00 81.62 119 PHE A CA 1
ATOM 869 C C . PHE A 1 119 ? 0.636 2.959 -12.517 1.00 81.62 119 PHE A C 1
ATOM 871 O O . PHE A 1 119 ? 0.991 2.823 -13.684 1.00 81.62 119 PHE A O 1
ATOM 878 N N . TYR A 1 120 ? 0.196 1.942 -11.772 1.00 80.44 120 TYR A N 1
ATOM 879 C CA . TYR A 1 120 ? 0.104 0.569 -12.260 1.00 80.44 120 TYR A CA 1
ATOM 880 C C . TYR A 1 120 ? -0.784 0.460 -13.505 1.00 80.44 120 TYR A C 1
ATOM 882 O O . TYR A 1 120 ? -0.385 -0.132 -14.505 1.00 80.44 120 TYR A O 1
ATOM 890 N N . VAL A 1 121 ? -1.981 1.056 -13.480 1.00 82.50 121 VAL A N 1
ATOM 891 C CA . VAL A 1 121 ? -2.910 1.029 -14.622 1.00 82.50 121 VAL A CA 1
ATOM 892 C C . VAL A 1 121 ? -2.322 1.766 -15.823 1.00 82.50 121 VAL A C 1
ATOM 894 O O . VAL A 1 121 ? -2.372 1.254 -16.932 1.00 82.50 121 VAL A O 1
ATOM 897 N N . VAL A 1 122 ? -1.727 2.942 -15.624 1.00 81.75 122 VAL A N 1
ATOM 898 C CA . VAL A 1 122 ? -1.09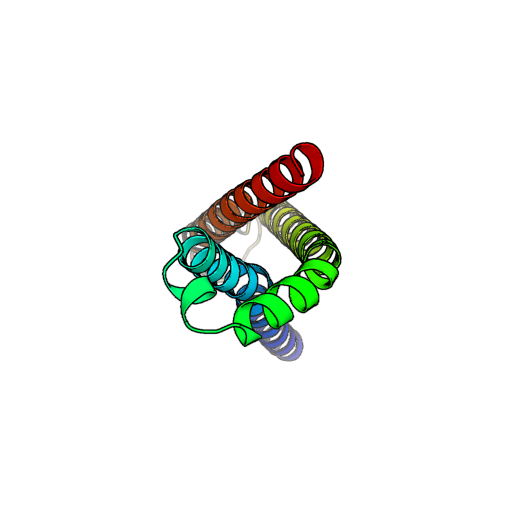7 3.704 -16.712 1.00 81.75 122 VAL A CA 1
ATOM 899 C C . VAL A 1 122 ? 0.060 2.917 -17.318 1.00 81.75 122 VAL A C 1
ATOM 901 O O . VAL A 1 122 ? 0.110 2.777 -18.534 1.00 81.75 122 VAL A O 1
ATOM 904 N N . HIS A 1 123 ? 0.952 2.366 -16.496 1.00 75.00 123 HIS A N 1
ATOM 905 C CA . HIS A 1 123 ? 2.096 1.599 -16.979 1.00 75.00 123 HIS A CA 1
ATOM 906 C C . HIS A 1 123 ? 1.660 0.308 -17.682 1.00 75.00 123 HIS A C 1
ATOM 908 O O . HIS A 1 123 ? 2.158 0.015 -18.755 1.00 75.00 123 HIS A O 1
ATOM 914 N N . SER A 1 124 ? 0.680 -0.422 -17.144 1.00 74.00 124 SER A N 1
ATOM 915 C CA . SER A 1 124 ? 0.170 -1.658 -17.764 1.00 74.00 124 SER A CA 1
ATOM 916 C C . SER A 1 124 ? -0.657 -1.440 -19.036 1.00 74.00 124 SER A C 1
ATOM 918 O O . SER A 1 124 ? -0.847 -2.388 -19.791 1.00 74.00 124 SER A O 1
ATOM 920 N N . VAL A 1 125 ? -1.172 -0.228 -19.270 1.00 72.25 125 VAL A N 1
ATOM 921 C CA . VAL A 1 125 ? -1.920 0.123 -20.490 1.00 72.25 125 VAL A CA 1
ATOM 922 C C . VAL A 1 125 ? -1.024 0.782 -21.549 1.00 72.25 125 VAL A C 1
ATOM 924 O O . VAL A 1 125 ? -1.317 0.651 -22.736 1.00 72.25 125 VAL A O 1
ATOM 927 N N . LEU A 1 126 ? 0.032 1.508 -21.152 1.00 58.66 126 LEU A N 1
ATOM 928 C CA . LEU A 1 126 ? 0.970 2.165 -22.079 1.00 58.66 126 LEU A CA 1
ATOM 929 C C . LEU A 1 126 ? 2.227 1.342 -22.425 1.00 58.66 126 LEU A C 1
ATOM 931 O O . LEU A 1 126 ? 2.895 1.710 -23.393 1.00 58.66 126 LEU A O 1
ATOM 935 N N . ALA A 1 127 ? 2.574 0.307 -21.655 1.00 52.47 127 ALA A N 1
ATOM 936 C CA . ALA A 1 127 ? 3.687 -0.613 -21.940 1.00 52.47 127 ALA A CA 1
ATOM 937 C C . ALA A 1 127 ? 3.227 -1.825 -22.762 1.00 52.47 127 ALA A C 1
ATOM 939 O O . ALA A 1 127 ? 4.025 -2.273 -23.616 1.00 52.47 127 ALA A O 1
#